Protein AF-A0A4E9F1B4-F1 (afdb_monomer_lite)

Radius of gyration: 25.96 Å; chains: 1; bounding box: 55×23×76 Å

InterPro domains:
  IPR008139 Saposin B type domain [PS50015] (26-108)
  IPR011001 Saposin-like [SSF47862] (27-106)

Sequence (108 aa):
MIISIKLNVILLSCLPLTALFVAERSTKMCQLCLLEMVGIIHILNDSKTTILVKIDEKCNKICGMDMELYRICVTTMSKIYLKIAGQMEKEFNPNIFCKKMHICPKYL

Secondary structure (DSSP, 8-state):
-HHHHHHHHHHHHHHHHHHHHHHHHHHHHHHHHHHHHHHHHHHHHHHHHHHHHHHHHHHHHHHTT-HHHHHHHHHHHHHHHHHHHHHHHHHT-HHHHHHHTTSS-TT-

Organism: Brugia malayi (NCBI:txid6279)

pLDDT: mean 89.45, std 9.35, range [53.94, 98.19]

Structure (mmCIF, N/CA/C/O backbone):
data_AF-A0A4E9F1B4-F1
#
_entry.id   AF-A0A4E9F1B4-F1
#
loop_
_atom_site.group_PDB
_atom_site.id
_atom_site.type_symbol
_atom_site.label_atom_id
_atom_site.label_alt_id
_atom_site.label_comp_id
_atom_site.label_asym_id
_atom_site.label_entity_id
_atom_site.label_seq_id
_atom_site.pdbx_PDB_ins_code
_atom_site.Cartn_x
_atom_site.Cartn_y
_atom_site.Cartn_z
_atom_site.occupancy
_atom_site.B_iso_or_equiv
_atom_site.auth_seq_id
_atom_site.auth_comp_id
_atom_site.auth_asym_id
_atom_site.auth_atom_id
_atom_site.pdbx_PDB_model_num
ATOM 1 N N . MET A 1 1 ? -32.015 -10.265 52.320 1.00 64.12 1 MET A N 1
ATOM 2 C CA . MET A 1 1 ? -32.618 -10.898 51.123 1.00 64.12 1 MET A CA 1
ATOM 3 C C . MET A 1 1 ? -33.250 -9.885 50.160 1.00 64.12 1 MET A C 1
ATOM 5 O O . MET A 1 1 ? -32.872 -9.876 48.999 1.00 64.12 1 MET A O 1
ATOM 9 N N . ILE A 1 2 ? -34.140 -8.988 50.611 1.00 73.38 2 ILE A N 1
ATOM 10 C CA . ILE A 1 2 ? -34.844 -8.017 49.736 1.00 73.38 2 ILE A CA 1
ATOM 11 C C . ILE A 1 2 ? -33.888 -7.080 48.969 1.00 73.38 2 ILE A C 1
ATOM 13 O O . ILE A 1 2 ? -34.101 -6.813 47.789 1.00 73.38 2 ILE A O 1
ATOM 17 N N . ILE A 1 3 ? -32.815 -6.606 49.613 1.00 74.44 3 ILE A N 1
ATOM 18 C CA . ILE A 1 3 ? -31.842 -5.684 48.997 1.00 74.44 3 ILE A CA 1
ATOM 19 C C . ILE A 1 3 ? -31.130 -6.341 47.804 1.00 74.44 3 ILE A C 1
ATOM 21 O O . ILE A 1 3 ? -31.031 -5.736 46.740 1.00 74.44 3 ILE A O 1
ATOM 25 N N . SER A 1 4 ? -30.707 -7.600 47.948 1.00 72.88 4 SER A N 1
ATOM 26 C CA . SER A 1 4 ? -30.035 -8.360 46.886 1.00 72.88 4 SER A CA 1
ATOM 27 C C . SER A 1 4 ? -30.931 -8.557 45.660 1.00 72.88 4 SER A C 1
ATOM 29 O O . SER A 1 4 ? -30.466 -8.422 44.535 1.00 72.88 4 SER A O 1
ATOM 31 N N . ILE A 1 5 ? -32.230 -8.807 45.866 1.00 75.00 5 ILE A N 1
ATOM 32 C CA . ILE A 1 5 ? -33.199 -8.954 44.769 1.00 75.00 5 ILE A CA 1
ATOM 33 C C . ILE A 1 5 ? -33.367 -7.626 44.020 1.00 75.00 5 ILE A C 1
ATOM 35 O O . ILE A 1 5 ? -33.314 -7.610 42.794 1.00 75.00 5 ILE A O 1
ATOM 39 N N . LYS A 1 6 ? -33.510 -6.502 44.738 1.00 75.00 6 LYS A N 1
ATOM 40 C CA . LYS A 1 6 ? -33.622 -5.172 44.112 1.00 75.00 6 LYS A CA 1
ATOM 41 C C . LYS A 1 6 ? -32.383 -4.818 43.288 1.00 75.00 6 LYS A C 1
ATOM 43 O O . LYS A 1 6 ? -32.526 -4.324 42.174 1.00 75.00 6 LYS A O 1
ATOM 48 N N . LEU A 1 7 ? -31.186 -5.106 43.803 1.00 73.94 7 LEU A N 1
ATOM 49 C CA . LEU A 1 7 ? -29.936 -4.864 43.081 1.00 73.94 7 LEU A CA 1
ATOM 50 C C . LEU A 1 7 ? -29.851 -5.708 41.800 1.00 73.94 7 LEU A C 1
ATOM 52 O O . LEU A 1 7 ? -29.508 -5.180 40.745 1.00 73.94 7 LEU A O 1
ATOM 56 N N . ASN A 1 8 ? -30.234 -6.986 41.876 1.00 76.44 8 ASN A N 1
ATOM 57 C CA . ASN A 1 8 ? -30.265 -7.874 40.715 1.00 76.44 8 ASN A CA 1
ATOM 58 C C . ASN A 1 8 ? -31.260 -7.399 39.651 1.00 76.44 8 ASN A C 1
ATOM 60 O O . ASN A 1 8 ? -30.923 -7.426 38.475 1.00 76.44 8 ASN A O 1
ATOM 64 N N . VAL A 1 9 ? -32.448 -6.922 40.040 1.00 76.75 9 VAL A N 1
ATOM 65 C CA . VAL A 1 9 ? -33.440 -6.369 39.098 1.00 76.75 9 VAL A CA 1
ATOM 66 C C . VAL A 1 9 ? -32.907 -5.115 38.402 1.00 76.75 9 VAL A C 1
ATOM 68 O O . VAL A 1 9 ? -33.052 -4.993 37.188 1.00 76.75 9 VAL A O 1
ATOM 71 N N . ILE A 1 10 ? -32.239 -4.215 39.133 1.00 76.38 10 ILE A N 1
ATOM 72 C CA . ILE A 1 10 ? -31.610 -3.022 38.545 1.00 76.38 10 ILE A CA 1
ATOM 73 C C . ILE A 1 10 ? -30.516 -3.434 37.552 1.00 76.38 10 ILE A C 1
ATOM 75 O O . ILE A 1 10 ? -30.538 -2.992 36.406 1.00 76.38 10 ILE A O 1
ATOM 79 N N . LEU A 1 11 ? -29.608 -4.333 37.942 1.00 73.75 11 LEU A N 1
ATOM 80 C CA . LEU A 1 11 ? -28.560 -4.859 37.057 1.00 73.75 11 LEU A CA 1
ATOM 81 C C . LEU A 1 11 ? -29.143 -5.503 35.790 1.00 73.75 11 LEU A C 1
ATOM 83 O O . LEU A 1 11 ? -28.681 -5.202 34.689 1.00 73.75 11 LEU A O 1
ATOM 87 N N . LEU A 1 12 ? -30.189 -6.326 35.931 1.00 73.81 12 LEU A N 1
ATOM 88 C CA . LEU A 1 12 ? -30.879 -6.960 34.804 1.00 73.81 12 LEU A CA 1
ATOM 89 C C . LEU A 1 12 ? -31.532 -5.928 33.878 1.00 73.81 12 LEU A C 1
ATOM 91 O O . LEU A 1 12 ? -31.486 -6.083 32.663 1.00 73.81 12 LEU A O 1
ATOM 95 N N . SER A 1 13 ? -32.109 -4.863 34.439 1.00 76.12 13 SER A N 1
ATOM 96 C CA . SER A 1 13 ? -32.717 -3.774 33.665 1.00 76.12 13 SER A CA 1
ATOM 97 C C . SER A 1 13 ? -31.690 -2.901 32.935 1.00 76.12 13 SER A C 1
ATOM 99 O O . SER A 1 13 ? -31.987 -2.347 31.880 1.00 76.12 13 SER A O 1
ATOM 101 N N . CYS A 1 14 ? -30.462 -2.815 33.455 1.00 75.31 14 CYS A N 1
ATOM 102 C CA . CYS A 1 14 ? -29.375 -2.055 32.841 1.00 75.31 14 CYS A CA 1
ATOM 103 C C . CYS A 1 14 ? -28.678 -2.810 31.698 1.00 75.31 14 CYS A C 1
ATOM 105 O O . CYS A 1 14 ? -28.109 -2.169 30.818 1.00 75.31 14 CYS A O 1
ATOM 107 N N . LEU A 1 15 ? -28.723 -4.146 31.679 1.00 75.56 15 LEU A N 1
ATOM 108 C CA . LEU A 1 15 ? -28.112 -4.986 30.635 1.00 75.56 15 LEU A CA 1
ATOM 109 C C . LEU A 1 15 ? -28.590 -4.648 29.202 1.00 75.56 15 LEU A C 1
ATOM 111 O O . LEU A 1 15 ? -27.746 -4.484 28.321 1.00 75.56 15 LEU A O 1
ATOM 115 N N . PRO A 1 16 ? -29.901 -4.488 28.933 1.00 78.44 16 PRO A N 1
ATOM 116 C CA . PRO A 1 16 ? -30.387 -4.056 27.622 1.00 78.44 16 PRO A CA 1
ATOM 117 C C . PRO A 1 16 ? -29.900 -2.659 27.228 1.00 78.44 16 PRO A C 1
ATOM 119 O O . PRO A 1 16 ? -29.568 -2.428 26.067 1.00 78.44 16 PRO A O 1
ATOM 122 N N . LEU A 1 17 ? -29.828 -1.732 28.191 1.00 74.44 17 LEU A N 1
ATOM 123 C CA . LEU A 1 17 ? -29.367 -0.366 27.945 1.00 74.44 17 LEU A CA 1
ATOM 124 C C . LEU A 1 17 ? -27.888 -0.354 27.559 1.00 74.44 17 LEU A C 1
ATOM 126 O O . LEU A 1 17 ? -27.524 0.250 26.554 1.00 74.44 17 LEU A O 1
ATOM 130 N N . THR A 1 18 ? -27.032 -1.054 28.309 1.00 75.12 18 THR A N 1
ATOM 131 C CA . THR A 1 18 ? -25.604 -1.138 27.976 1.00 75.12 18 THR A CA 1
ATOM 132 C C . THR A 1 18 ? -25.386 -1.821 26.629 1.00 75.12 18 THR A C 1
ATOM 134 O O . THR A 1 18 ? -24.571 -1.339 25.845 1.00 75.12 18 THR A O 1
ATOM 137 N N . ALA A 1 19 ? -26.150 -2.870 26.309 1.00 77.19 19 ALA A N 1
ATOM 138 C CA . ALA A 1 19 ? -26.110 -3.508 24.995 1.00 77.19 19 ALA A CA 1
ATOM 139 C C . ALA A 1 19 ? -26.496 -2.537 23.863 1.00 77.19 19 ALA A C 1
ATOM 141 O O . ALA A 1 19 ? -25.808 -2.492 22.842 1.00 77.19 19 ALA A O 1
ATOM 142 N N . LEU A 1 20 ? -27.535 -1.718 24.058 1.00 77.88 20 LEU A N 1
ATOM 143 C CA . LEU A 1 20 ? -27.959 -0.702 23.091 1.00 77.88 20 LEU A CA 1
ATOM 144 C C . LEU A 1 20 ? -26.875 0.365 22.872 1.00 77.88 20 LEU A C 1
ATOM 146 O O . LEU A 1 20 ? -26.519 0.648 21.730 1.00 77.88 20 LEU A O 1
ATOM 150 N N . PHE A 1 21 ? -26.291 0.902 23.949 1.00 77.81 21 PHE A N 1
ATOM 151 C CA . PHE A 1 21 ? -25.206 1.886 23.855 1.00 77.81 21 PHE A CA 1
ATOM 152 C C . PHE A 1 21 ? -23.953 1.313 23.182 1.00 77.81 21 PHE A C 1
ATOM 154 O O . PHE A 1 21 ? -23.304 1.995 22.386 1.00 77.81 21 PHE A O 1
ATOM 161 N N . VAL A 1 22 ? -23.606 0.054 23.469 1.00 79.81 22 VAL A N 1
ATOM 162 C CA . VAL A 1 22 ? -22.486 -0.638 22.814 1.00 79.81 22 VAL A CA 1
ATOM 163 C C . VAL A 1 22 ? -22.767 -0.827 21.321 1.00 79.81 22 VAL A C 1
ATOM 165 O O . VAL A 1 22 ? -21.879 -0.571 20.505 1.00 79.81 22 VAL A O 1
ATOM 168 N N . ALA A 1 23 ? -23.992 -1.208 20.946 1.00 81.38 23 ALA 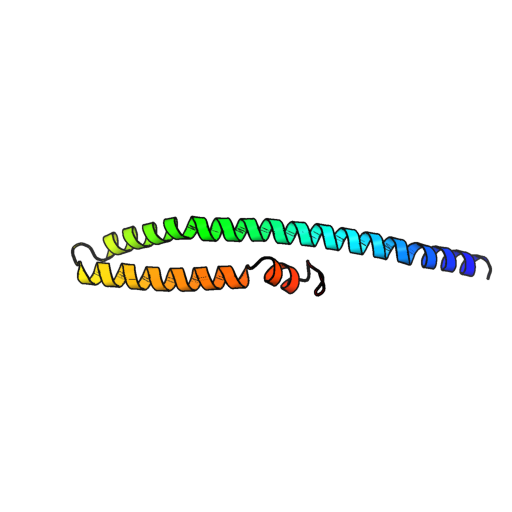A N 1
ATOM 169 C CA . ALA A 1 23 ? -24.394 -1.366 19.550 1.00 81.38 23 ALA A CA 1
ATOM 170 C C . ALA A 1 23 ? -24.385 -0.031 18.782 1.00 81.38 23 ALA A C 1
ATOM 172 O O . ALA A 1 23 ? -23.852 0.042 17.671 1.00 81.38 23 ALA A O 1
ATOM 173 N N . GLU A 1 24 ? -24.903 1.045 19.380 1.00 82.19 24 GLU A N 1
ATOM 174 C CA . GLU A 1 24 ? -24.888 2.385 18.784 1.00 82.19 24 GLU A CA 1
ATOM 175 C C . GLU A 1 24 ? -23.450 2.879 18.577 1.00 82.19 24 GLU A C 1
ATOM 177 O O . GLU A 1 24 ? -23.090 3.341 17.490 1.00 82.19 24 GLU A O 1
ATOM 182 N N . ARG A 1 25 ? -22.591 2.718 19.593 1.00 85.06 25 ARG A N 1
ATOM 183 C CA . ARG A 1 25 ? -21.170 3.067 19.498 1.00 85.06 25 ARG A CA 1
ATOM 184 C C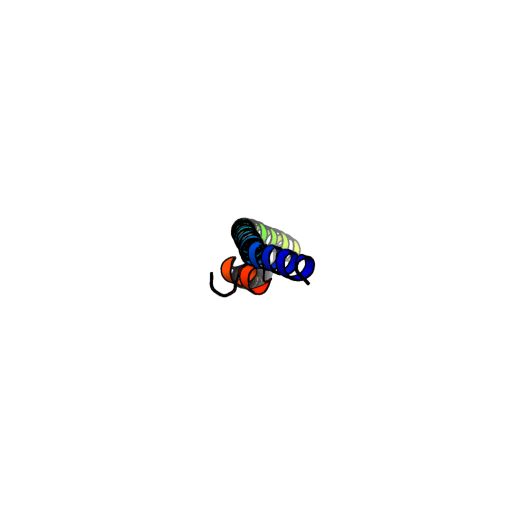 . ARG A 1 25 ? -20.467 2.262 18.408 1.00 85.06 2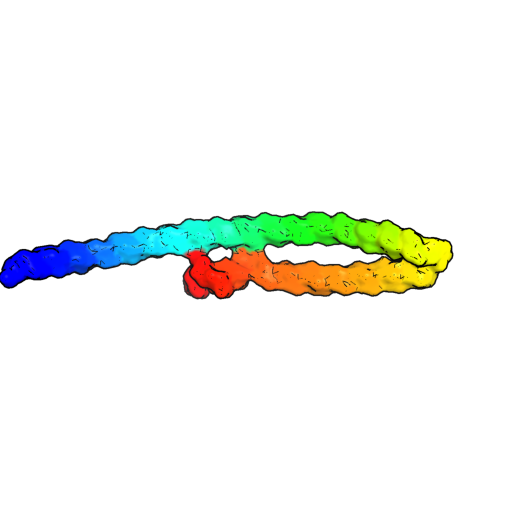5 ARG A C 1
ATOM 186 O O . ARG A 1 25 ? -19.730 2.845 17.617 1.00 85.06 25 ARG A O 1
ATOM 193 N N . SER A 1 26 ? -20.697 0.951 18.344 1.00 88.38 26 SER A N 1
ATOM 194 C CA . SER A 1 26 ? -20.120 0.088 17.307 1.00 88.38 26 SER A CA 1
ATOM 195 C C . SER A 1 26 ? -20.551 0.526 15.904 1.00 88.38 26 SER A C 1
ATOM 197 O O . SER A 1 26 ? -19.711 0.614 15.011 1.00 88.38 26 SER A O 1
ATOM 199 N N . THR A 1 27 ? -21.820 0.899 15.726 1.00 90.69 27 THR A N 1
ATOM 200 C CA . THR A 1 27 ? -22.349 1.381 14.441 1.00 90.69 27 THR A CA 1
ATOM 201 C C . THR A 1 27 ? -21.690 2.694 14.013 1.00 90.69 27 THR A C 1
ATOM 203 O O . THR A 1 27 ? -21.222 2.802 12.881 1.00 90.69 27 THR A O 1
ATOM 206 N N . LYS A 1 28 ? -21.572 3.672 14.923 1.00 93.31 28 LYS A N 1
ATOM 207 C CA . LYS A 1 28 ? -20.900 4.955 14.639 1.00 93.31 28 LYS A CA 1
ATOM 208 C C . LYS A 1 28 ? -19.421 4.768 14.294 1.00 93.31 28 LYS A C 1
ATOM 210 O O . LYS A 1 28 ? -18.934 5.359 13.336 1.00 93.31 28 LYS A O 1
ATOM 215 N N . MET A 1 29 ? -18.714 3.914 15.036 1.00 93.75 29 MET A N 1
ATOM 216 C CA . MET A 1 29 ? -17.307 3.602 14.753 1.00 93.75 29 MET A CA 1
ATOM 217 C C . MET A 1 29 ? -17.139 2.886 13.410 1.00 93.75 29 MET A C 1
ATOM 219 O O . MET A 1 29 ? -16.191 3.168 12.680 1.00 93.75 29 MET A O 1
ATOM 223 N N . CYS A 1 30 ? -18.067 1.992 13.061 1.00 95.69 30 CYS A N 1
ATOM 224 C CA . CYS A 1 30 ? -18.090 1.337 11.760 1.00 95.69 30 CYS A CA 1
ATOM 225 C C . CYS A 1 30 ? -18.274 2.351 10.623 1.00 95.69 30 CYS A C 1
ATOM 227 O O . CYS A 1 30 ? -17.482 2.355 9.685 1.00 95.69 30 CYS A O 1
ATOM 229 N N . GLN A 1 31 ? -19.250 3.258 10.733 1.00 95.19 31 GLN A N 1
ATOM 230 C CA . GLN A 1 31 ? -19.469 4.322 9.745 1.00 95.19 31 GLN A CA 1
ATOM 231 C C . GLN A 1 31 ? -18.239 5.217 9.574 1.00 95.19 31 GLN A C 1
ATOM 233 O O . GLN A 1 31 ? -17.840 5.488 8.443 1.00 95.19 31 GLN A O 1
ATOM 238 N N . LEU A 1 32 ? -17.612 5.627 10.682 1.00 96.00 32 LEU A N 1
ATOM 239 C CA . LEU A 1 32 ? -16.387 6.422 10.644 1.00 96.00 32 LEU A CA 1
ATOM 240 C C . LEU A 1 32 ? -15.262 5.670 9.924 1.00 96.00 32 LEU A C 1
ATOM 242 O O . LEU A 1 32 ? -14.639 6.222 9.028 1.00 96.00 32 LEU A O 1
ATOM 246 N N . CYS A 1 33 ? -15.046 4.394 10.253 1.00 96.62 33 CYS A N 1
ATOM 247 C CA . CYS A 1 33 ? -14.039 3.582 9.572 1.00 96.62 33 CYS A CA 1
ATOM 248 C C . CYS A 1 33 ? -14.296 3.495 8.065 1.00 96.62 33 CYS A C 1
ATOM 250 O O . CYS A 1 33 ? -13.377 3.689 7.272 1.00 96.62 33 CYS A O 1
ATOM 252 N N . LEU A 1 34 ? -15.541 3.230 7.660 1.00 95.62 34 LEU A N 1
ATOM 253 C CA . LEU A 1 34 ? -15.893 3.145 6.245 1.00 95.62 34 LEU A CA 1
ATOM 254 C C . LEU A 1 34 ? -15.599 4.464 5.520 1.00 95.62 34 LEU A C 1
ATOM 256 O O . LEU A 1 34 ? -15.011 4.437 4.442 1.00 95.62 34 LEU A O 1
ATOM 260 N N . LEU A 1 35 ? -15.958 5.600 6.125 1.00 95.81 35 LEU A N 1
ATOM 261 C CA . LEU A 1 35 ? -15.728 6.929 5.560 1.00 95.81 35 LEU A CA 1
ATOM 262 C C . LEU A 1 35 ? -14.233 7.236 5.392 1.00 95.81 35 LEU A C 1
ATOM 264 O O . LEU A 1 35 ? -13.804 7.621 4.305 1.00 95.81 35 LEU A O 1
ATOM 268 N N . GLU A 1 36 ? -13.433 7.015 6.436 1.00 96.00 36 GLU A N 1
ATOM 269 C CA . GLU A 1 36 ? -11.986 7.260 6.399 1.00 96.00 36 GLU A CA 1
ATOM 270 C C . GLU A 1 36 ? -11.288 6.375 5.355 1.00 96.00 36 GLU A C 1
ATOM 272 O O . GLU A 1 36 ? -10.446 6.841 4.585 1.00 96.00 36 GLU A O 1
ATOM 277 N N . MET A 1 37 ? -11.682 5.102 5.254 1.00 94.81 37 MET A N 1
ATOM 278 C CA . MET A 1 37 ? -11.109 4.179 4.271 1.00 94.81 37 MET A CA 1
ATOM 279 C C . MET A 1 37 ? -11.483 4.541 2.827 1.00 94.81 37 MET A C 1
ATOM 281 O O . MET A 1 37 ? -10.663 4.363 1.925 1.00 94.81 37 MET A O 1
ATOM 285 N N . VAL A 1 38 ? -12.682 5.087 2.589 1.00 93.56 38 VAL A N 1
ATOM 286 C CA . VAL A 1 38 ? -13.035 5.672 1.282 1.00 93.56 38 VAL A CA 1
ATOM 287 C C . VAL A 1 38 ? -12.094 6.834 0.952 1.00 93.56 38 VAL A C 1
ATOM 289 O O . VAL A 1 38 ? -11.558 6.883 -0.155 1.00 93.56 38 VAL A O 1
ATOM 292 N N . GLY A 1 39 ? -11.817 7.715 1.920 1.00 93.38 39 GLY A N 1
ATOM 293 C CA . GLY A 1 39 ? -10.833 8.791 1.773 1.00 93.38 39 GLY A CA 1
ATOM 294 C C . GLY A 1 39 ? -9.435 8.277 1.408 1.00 93.38 39 GLY A C 1
ATOM 295 O O . GLY A 1 39 ? -8.813 8.779 0.473 1.00 93.38 39 GLY A O 1
ATOM 296 N N . ILE A 1 40 ? -8.968 7.215 2.071 1.00 92.81 40 ILE A N 1
ATOM 297 C CA . ILE A 1 40 ? -7.676 6.574 1.772 1.00 92.81 40 ILE A CA 1
ATOM 298 C C . ILE A 1 40 ? -7.636 6.025 0.340 1.00 92.81 40 ILE A C 1
ATOM 300 O O . ILE A 1 40 ? -6.636 6.209 -0.355 1.00 92.81 40 ILE A O 1
ATOM 304 N N . ILE A 1 41 ? -8.709 5.388 -0.138 1.00 91.62 41 ILE A N 1
ATOM 305 C CA . ILE A 1 41 ? -8.781 4.893 -1.523 1.00 91.62 41 ILE A CA 1
ATOM 306 C C . ILE A 1 41 ? -8.719 6.042 -2.531 1.00 91.62 41 ILE A C 1
ATOM 308 O O . ILE A 1 41 ? -8.045 5.910 -3.554 1.00 91.62 41 ILE A O 1
ATOM 312 N N . HIS A 1 42 ? -9.390 7.162 -2.260 1.00 91.81 42 HIS A N 1
ATOM 313 C CA . HIS A 1 42 ? -9.292 8.345 -3.115 1.00 91.81 42 HIS A CA 1
ATOM 314 C C . HIS A 1 42 ? -7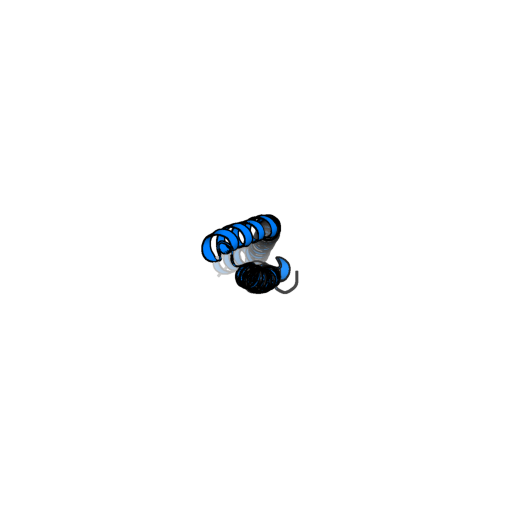.857 8.871 -3.177 1.00 91.81 42 HIS A C 1
ATOM 316 O O . HIS A 1 42 ? -7.324 9.025 -4.271 1.00 91.81 42 HIS A O 1
ATOM 322 N N . ILE A 1 43 ? -7.186 9.015 -2.030 1.00 91.69 43 ILE A N 1
ATOM 323 C CA . ILE A 1 43 ? -5.777 9.437 -1.970 1.00 91.69 43 ILE A CA 1
ATOM 324 C C . ILE A 1 43 ? -4.875 8.474 -2.752 1.00 91.69 43 ILE A C 1
ATOM 326 O O . ILE A 1 43 ? -3.998 8.912 -3.498 1.00 91.69 43 ILE A O 1
ATOM 330 N N . LEU A 1 44 ? -5.083 7.161 -2.615 1.00 91.62 44 LEU A N 1
ATOM 331 C CA . LEU A 1 44 ? -4.322 6.165 -3.370 1.00 91.62 44 LEU A CA 1
ATOM 332 C C . LEU A 1 44 ? -4.536 6.324 -4.874 1.00 91.62 44 LEU A C 1
ATOM 334 O O . LEU A 1 44 ? -3.558 6.300 -5.621 1.00 91.62 44 LEU A O 1
ATOM 338 N N . ASN A 1 45 ? -5.775 6.535 -5.314 1.00 90.62 45 ASN A N 1
ATOM 339 C CA . ASN A 1 45 ? -6.087 6.754 -6.722 1.00 90.62 45 ASN A CA 1
ATOM 340 C C . ASN A 1 45 ? -5.487 8.050 -7.268 1.00 90.62 45 ASN A C 1
ATOM 342 O O . ASN A 1 45 ? -4.837 8.011 -8.311 1.00 90.62 45 ASN A O 1
ATOM 346 N N . ASP A 1 46 ? -5.598 9.157 -6.539 1.00 91.31 46 ASP A N 1
ATOM 347 C CA . ASP A 1 46 ? -5.008 10.441 -6.931 1.00 91.31 46 ASP A CA 1
ATOM 348 C C . ASP A 1 46 ? -3.474 10.358 -6.986 1.00 91.31 46 ASP A C 1
ATOM 350 O O . ASP A 1 46 ? -2.816 10.929 -7.864 1.00 91.31 46 ASP A O 1
ATOM 354 N N . SER A 1 47 ? -2.881 9.563 -6.090 1.00 93.06 47 SER A N 1
ATOM 355 C CA . SER A 1 47 ? -1.438 9.334 -6.077 1.00 93.06 47 SER A CA 1
ATOM 356 C C . SER A 1 47 ? -0.941 8.566 -7.304 1.00 93.06 47 SER A C 1
ATOM 358 O O . SER A 1 47 ? 0.221 8.745 -7.673 1.00 93.06 47 SER A O 1
ATOM 360 N N . LYS A 1 48 ? -1.787 7.768 -7.983 1.00 94.50 48 LYS A N 1
ATOM 361 C CA . LYS A 1 48 ? -1.361 6.930 -9.118 1.00 94.50 48 LYS A CA 1
ATOM 362 C C . LYS A 1 48 ? -0.722 7.744 -10.224 1.00 94.50 48 LYS A C 1
ATOM 364 O O . LYS A 1 48 ? 0.412 7.463 -10.607 1.00 94.50 48 LYS A O 1
ATOM 369 N N . THR A 1 49 ? -1.405 8.783 -10.689 1.00 93.44 49 THR A N 1
ATOM 370 C CA . THR A 1 49 ? -0.884 9.659 -11.745 1.00 93.44 49 THR A CA 1
ATOM 371 C C . THR A 1 49 ? 0.405 10.344 -11.299 1.00 93.44 49 THR A C 1
ATOM 373 O O . THR A 1 49 ? 1.399 10.323 -12.019 1.00 93.44 49 THR A O 1
ATOM 376 N N . THR A 1 50 ? 0.431 10.869 -10.071 1.00 96.06 50 THR A N 1
ATOM 377 C CA . THR A 1 50 ? 1.609 11.557 -9.518 1.00 96.06 50 THR A CA 1
ATOM 378 C C . THR A 1 50 ? 2.830 10.639 -9.445 1.00 96.06 50 THR A C 1
ATOM 380 O O . THR A 1 50 ? 3.947 11.045 -9.764 1.00 96.06 50 THR A O 1
ATOM 383 N N . ILE A 1 51 ? 2.647 9.391 -9.015 1.00 96.81 51 ILE A N 1
ATOM 384 C CA . ILE A 1 51 ? 3.745 8.434 -8.880 1.00 96.81 51 ILE A CA 1
ATOM 385 C C . ILE A 1 51 ? 4.223 7.949 -10.249 1.00 96.81 51 ILE A C 1
ATOM 387 O O . ILE A 1 51 ? 5.430 7.809 -10.434 1.00 96.81 51 ILE A O 1
ATOM 391 N N . LEU A 1 52 ? 3.324 7.755 -11.218 1.00 97.00 52 LEU A N 1
ATOM 392 C CA . LEU A 1 52 ? 3.707 7.413 -12.591 1.00 97.00 52 LEU A CA 1
ATOM 393 C C . LEU A 1 52 ? 4.552 8.519 -13.242 1.00 97.00 52 LEU A C 1
ATOM 395 O O . LEU A 1 52 ? 5.570 8.211 -13.855 1.00 97.00 52 LEU A O 1
ATOM 399 N N . VAL A 1 53 ? 4.210 9.793 -13.024 1.00 97.00 53 VAL A N 1
ATOM 400 C CA . VAL A 1 53 ? 5.041 10.930 -13.466 1.00 97.00 53 VAL A CA 1
ATOM 401 C C . VAL A 1 53 ? 6.415 10.907 -12.788 1.00 97.00 53 VAL A C 1
ATOM 403 O O . VAL A 1 53 ? 7.440 11.020 -13.449 1.00 97.00 53 VAL A O 1
ATOM 406 N N . LYS A 1 54 ? 6.477 10.658 -11.474 1.00 97.69 54 LYS A N 1
ATOM 407 C CA . LYS A 1 54 ? 7.764 10.543 -10.762 1.00 97.69 54 LYS A CA 1
ATOM 408 C C . LYS A 1 54 ? 8.613 9.358 -11.230 1.00 97.69 54 LYS A C 1
ATOM 410 O O . LYS A 1 54 ? 9.838 9.407 -11.118 1.00 97.69 54 LYS A O 1
ATOM 415 N N . ILE A 1 55 ? 7.989 8.268 -11.679 1.00 98.00 55 ILE A N 1
ATOM 416 C CA . ILE A 1 55 ? 8.693 7.134 -12.291 1.00 98.00 55 ILE A CA 1
ATOM 417 C C . ILE A 1 55 ? 9.321 7.577 -13.610 1.00 98.00 55 ILE A C 1
ATOM 419 O O . ILE A 1 55 ? 10.504 7.314 -13.819 1.00 98.00 55 ILE A O 1
ATOM 423 N N . ASP A 1 56 ? 8.562 8.280 -14.447 1.00 97.12 56 ASP A N 1
ATOM 424 C CA . ASP A 1 56 ? 9.039 8.826 -15.716 1.00 97.12 56 ASP A CA 1
ATOM 425 C C . ASP A 1 56 ? 10.253 9.750 -15.533 1.00 97.12 56 ASP A C 1
ATOM 427 O O . ASP A 1 56 ? 11.327 9.479 -16.073 1.00 97.12 56 ASP A O 1
ATOM 431 N N . GLU A 1 57 ? 10.137 10.754 -14.658 1.00 97.38 57 GLU A N 1
ATOM 432 C CA . GLU A 1 57 ? 11.214 11.701 -14.339 1.00 97.38 57 GLU A CA 1
ATOM 433 C C . GLU A 1 57 ? 12.488 10.995 -13.850 1.00 97.38 57 GLU A C 1
ATOM 435 O O . GLU A 1 57 ? 13.607 11.334 -14.251 1.00 97.38 57 GLU A O 1
ATOM 440 N N . LYS A 1 58 ? 12.336 9.989 -12.977 1.00 97.62 58 LYS A N 1
ATOM 441 C CA . LYS A 1 58 ? 13.467 9.213 -12.450 1.00 97.62 58 LYS A CA 1
ATOM 442 C C . LYS A 1 58 ? 14.107 8.341 -13.520 1.00 97.62 58 LYS A C 1
ATOM 444 O O . LYS A 1 58 ? 15.333 8.289 -13.579 1.00 97.62 58 LYS A O 1
ATOM 449 N N . CYS A 1 59 ? 13.311 7.670 -14.348 1.00 97.88 59 CYS A N 1
ATOM 450 C CA . CYS A 1 59 ? 13.828 6.856 -15.442 1.00 97.88 59 CYS A CA 1
ATOM 451 C C . CYS A 1 59 ? 14.562 7.723 -16.468 1.00 97.88 59 CYS A C 1
ATOM 453 O O . CYS A 1 59 ? 15.678 7.385 -16.845 1.00 97.88 59 CYS A O 1
ATOM 455 N N . ASN A 1 60 ? 14.014 8.884 -16.833 1.00 96.44 60 ASN A N 1
ATOM 456 C CA . ASN A 1 60 ? 14.683 9.849 -17.705 1.00 96.44 60 ASN A CA 1
ATOM 457 C C . ASN A 1 60 ? 16.046 10.286 -17.129 1.00 96.44 60 ASN A C 1
ATOM 459 O O . ASN A 1 60 ? 17.066 10.252 -17.813 1.00 96.44 60 ASN A O 1
ATOM 463 N N . LYS A 1 61 ? 16.100 10.602 -15.826 1.00 96.56 61 LYS A N 1
ATOM 464 C CA . LYS A 1 61 ? 17.349 10.980 -15.143 1.00 96.56 61 LYS A CA 1
ATOM 465 C C . LYS A 1 61 ? 18.394 9.855 -15.100 1.00 96.56 61 LYS A C 1
ATOM 467 O O . LYS A 1 61 ? 19.583 10.143 -15.185 1.00 96.56 61 LYS A O 1
ATOM 472 N N . ILE A 1 62 ? 17.972 8.605 -14.903 1.00 95.62 62 ILE A N 1
ATOM 473 C CA . ILE A 1 62 ? 18.878 7.452 -14.749 1.00 95.62 62 ILE A CA 1
ATOM 474 C C . ILE A 1 62 ? 19.384 6.954 -16.106 1.00 95.62 62 ILE A C 1
ATOM 476 O O . ILE A 1 62 ? 20.550 6.588 -16.222 1.00 95.62 62 ILE A O 1
ATOM 480 N N . CYS A 1 63 ? 18.519 6.915 -17.118 1.00 96.06 63 CYS A N 1
ATOM 481 C CA . CYS A 1 63 ? 18.829 6.316 -18.417 1.00 96.06 63 CYS A CA 1
ATOM 482 C C . CYS A 1 63 ? 19.518 7.296 -19.381 1.00 96.06 63 CYS A C 1
ATOM 484 O O . CYS A 1 63 ? 20.188 6.865 -20.318 1.00 96.06 63 CYS A O 1
ATOM 486 N N . GLY A 1 64 ? 19.400 8.609 -19.151 1.00 90.12 64 GLY A N 1
ATOM 487 C CA . GLY A 1 64 ? 20.018 9.617 -20.010 1.00 90.12 64 GLY A CA 1
ATOM 488 C C . GLY A 1 64 ? 19.461 9.559 -21.435 1.00 90.12 64 GLY A C 1
ATOM 489 O O . GLY A 1 64 ? 18.253 9.620 -21.627 1.00 90.12 64 GLY A O 1
ATOM 490 N N . MET A 1 65 ? 20.340 9.443 -22.436 1.00 92.25 65 MET A N 1
ATOM 491 C CA . MET A 1 65 ? 19.949 9.366 -23.856 1.00 92.25 65 MET A CA 1
ATOM 492 C C . MET A 1 65 ? 19.638 7.937 -24.340 1.00 92.25 65 MET A C 1
ATOM 494 O O . MET A 1 65 ? 19.286 7.756 -25.506 1.00 92.25 65 MET A O 1
ATOM 498 N N . ASP A 1 66 ? 19.782 6.918 -23.486 1.00 96.44 66 ASP A N 1
ATOM 499 C CA . ASP A 1 66 ? 19.457 5.537 -23.847 1.00 96.44 66 ASP A CA 1
ATOM 500 C C . ASP A 1 66 ? 17.936 5.320 -23.818 1.00 96.44 66 ASP A C 1
ATOM 502 O O . ASP A 1 66 ? 17.323 5.064 -22.776 1.00 96.44 66 ASP A O 1
ATOM 506 N N . MET A 1 67 ? 17.324 5.431 -24.997 1.00 95.38 67 MET A N 1
ATOM 507 C CA . MET A 1 67 ? 15.880 5.299 -25.179 1.00 95.38 67 MET A CA 1
ATOM 508 C C . MET A 1 67 ? 15.364 3.880 -24.922 1.00 95.38 67 MET A C 1
ATOM 510 O O . MET A 1 67 ? 14.215 3.715 -24.498 1.00 95.38 67 MET A O 1
ATOM 514 N N . GLU A 1 68 ? 16.176 2.848 -25.170 1.00 96.94 68 GLU A N 1
ATOM 515 C CA . GLU A 1 68 ? 15.762 1.467 -24.925 1.00 96.94 68 GLU A CA 1
ATOM 516 C C . GLU A 1 68 ? 15.719 1.191 -23.422 1.00 96.94 68 GLU A C 1
ATOM 518 O O . GLU A 1 68 ? 14.704 0.702 -22.908 1.00 96.94 68 GLU A O 1
ATOM 523 N N . LEU A 1 69 ? 16.773 1.592 -22.708 1.00 96.94 69 LEU A N 1
ATOM 524 C CA . LEU A 1 69 ? 16.854 1.474 -21.258 1.00 96.94 69 LEU A CA 1
ATOM 525 C C . LEU A 1 69 ? 15.769 2.306 -20.564 1.00 96.94 69 LEU A C 1
ATOM 527 O O . LEU A 1 69 ? 15.097 1.801 -19.661 1.00 96.94 69 LEU A O 1
ATOM 531 N N . TYR A 1 70 ? 15.530 3.537 -21.027 1.00 98.06 70 TYR A N 1
ATOM 532 C CA . TYR A 1 70 ? 14.445 4.393 -20.538 1.00 98.06 70 TYR A CA 1
ATOM 533 C C . TYR A 1 70 ? 13.078 3.709 -20.674 1.00 98.06 70 TYR A C 1
ATOM 535 O O . TYR A 1 70 ? 12.336 3.598 -19.692 1.00 98.06 70 TYR A O 1
ATOM 543 N N . ARG A 1 71 ? 12.760 3.162 -21.856 1.00 97.75 71 ARG A N 1
ATOM 544 C CA . ARG A 1 71 ? 11.489 2.462 -22.101 1.00 97.75 71 ARG A CA 1
ATOM 545 C C . ARG A 1 71 ? 11.320 1.252 -21.180 1.00 97.75 71 ARG A C 1
ATOM 547 O O . ARG A 1 71 ? 10.230 1.043 -20.636 1.00 97.75 71 ARG A O 1
ATOM 554 N N . ILE A 1 72 ? 12.375 0.454 -20.997 1.00 98.06 72 ILE A N 1
ATOM 555 C CA . ILE A 1 72 ? 12.367 -0.705 -20.091 1.00 98.06 72 ILE A CA 1
ATOM 556 C C . ILE A 1 72 ? 12.148 -0.248 -18.645 1.00 98.06 72 ILE A C 1
ATOM 558 O O . ILE A 1 72 ? 11.316 -0.838 -17.949 1.00 98.06 72 ILE A O 1
ATOM 562 N N . CYS A 1 73 ? 12.831 0.816 -18.212 1.00 98.19 73 CYS A N 1
ATOM 563 C CA . CYS A 1 73 ? 12.701 1.390 -16.875 1.00 98.19 73 CYS A CA 1
ATOM 564 C C . CYS A 1 73 ? 11.260 1.825 -16.593 1.00 98.19 73 CYS A C 1
ATOM 566 O O . CYS A 1 73 ? 10.639 1.310 -15.658 1.00 98.19 73 CYS A O 1
ATOM 568 N N . VAL A 1 74 ? 10.691 2.699 -17.432 1.00 98.12 74 VAL A N 1
ATOM 569 C CA . VAL A 1 74 ? 9.336 3.235 -17.227 1.00 98.12 74 VAL A CA 1
ATOM 570 C C . VAL A 1 74 ? 8.307 2.111 -17.230 1.00 98.12 74 VAL A C 1
ATOM 572 O O . VAL A 1 74 ? 7.477 2.035 -16.323 1.00 98.12 74 VAL A O 1
ATOM 575 N N . THR A 1 75 ? 8.388 1.191 -18.195 1.00 98.12 75 THR A N 1
ATOM 576 C CA . THR A 1 75 ? 7.435 0.077 -18.315 1.00 98.12 75 THR A CA 1
ATOM 577 C C . THR A 1 75 ? 7.493 -0.844 -17.097 1.00 98.12 75 THR A C 1
ATOM 579 O O . THR A 1 75 ? 6.459 -1.202 -16.530 1.00 98.12 75 THR A O 1
ATOM 582 N N . THR A 1 76 ? 8.701 -1.218 -16.667 1.00 98.19 76 THR A N 1
ATOM 583 C CA . THR A 1 76 ? 8.900 -2.148 -15.548 1.00 98.19 76 THR A CA 1
ATOM 584 C C . THR A 1 76 ? 8.448 -1.522 -14.237 1.00 98.19 76 THR A C 1
ATOM 586 O O . THR A 1 76 ? 7.649 -2.116 -13.510 1.00 98.19 76 THR A O 1
ATOM 589 N N . MET A 1 77 ? 8.898 -0.298 -13.957 1.00 98.00 77 MET A N 1
ATOM 590 C CA . MET A 1 77 ? 8.582 0.396 -12.712 1.00 98.00 77 MET A CA 1
ATOM 591 C C . MET A 1 77 ? 7.098 0.743 -12.616 1.00 98.00 77 MET A C 1
ATOM 593 O O . MET A 1 77 ? 6.488 0.510 -11.572 1.00 98.00 77 MET A O 1
ATOM 597 N N . SER A 1 78 ? 6.484 1.205 -13.711 1.00 98.12 78 SER A N 1
ATOM 598 C CA . SER A 1 78 ? 5.042 1.478 -13.753 1.00 98.12 78 SER A CA 1
ATOM 599 C C . SER A 1 78 ? 4.227 0.210 -13.518 1.00 98.12 78 SER A C 1
ATOM 601 O O . SER A 1 78 ? 3.289 0.218 -12.725 1.00 98.12 78 SER A O 1
ATOM 603 N N . LYS A 1 79 ? 4.610 -0.917 -14.135 1.00 98.19 79 LYS A N 1
ATOM 604 C CA . LYS A 1 79 ? 3.935 -2.207 -13.929 1.00 98.19 79 LYS A CA 1
ATOM 605 C C . LYS A 1 79 ? 4.035 -2.687 -12.480 1.00 98.19 79 LYS A C 1
ATOM 607 O O . LYS A 1 79 ? 3.041 -3.162 -11.931 1.00 98.19 79 LYS A O 1
ATOM 612 N N . ILE A 1 80 ? 5.212 -2.570 -11.858 1.00 97.81 80 ILE A N 1
ATOM 613 C CA . ILE A 1 80 ? 5.412 -2.915 -10.442 1.00 97.81 80 ILE A CA 1
ATOM 614 C C . ILE A 1 80 ? 4.532 -2.029 -9.559 1.00 97.81 80 ILE A C 1
ATOM 616 O O . ILE A 1 80 ? 3.789 -2.547 -8.726 1.00 97.81 80 ILE A O 1
ATOM 620 N N . TYR A 1 81 ? 4.569 -0.714 -9.773 1.00 96.81 81 TYR A N 1
ATOM 621 C CA . TYR A 1 81 ? 3.778 0.234 -8.998 1.00 96.81 81 TYR A CA 1
ATOM 622 C C . TYR A 1 81 ? 2.276 -0.038 -9.117 1.00 96.81 81 TYR A C 1
ATOM 624 O O . TYR A 1 81 ? 1.599 -0.168 -8.101 1.00 96.81 81 TYR A O 1
ATOM 632 N N . LEU A 1 82 ? 1.756 -0.206 -10.335 1.00 96.25 82 LEU A N 1
ATOM 633 C CA . LEU A 1 82 ? 0.337 -0.489 -10.559 1.00 96.25 82 LEU A CA 1
ATOM 634 C C . LEU A 1 82 ? -0.099 -1.810 -9.917 1.00 96.25 82 LEU A C 1
ATOM 636 O O . LEU A 1 82 ? -1.211 -1.901 -9.398 1.00 96.25 82 LEU A O 1
ATOM 640 N N . LYS A 1 83 ? 0.778 -2.822 -9.889 1.00 96.75 83 LYS A N 1
ATOM 641 C CA . LYS A 1 83 ? 0.517 -4.073 -9.167 1.00 96.75 83 LYS A CA 1
ATOM 642 C C . LYS A 1 83 ? 0.399 -3.838 -7.657 1.00 96.75 83 LYS A C 1
ATOM 644 O O . LYS A 1 83 ? -0.536 -4.356 -7.053 1.00 96.75 83 LYS A O 1
ATOM 649 N N . ILE A 1 84 ? 1.310 -3.063 -7.066 1.00 95.19 84 ILE A N 1
ATOM 650 C CA . ILE A 1 84 ? 1.288 -2.718 -5.635 1.00 95.19 84 ILE A CA 1
ATOM 651 C C . ILE A 1 84 ? 0.041 -1.893 -5.303 1.00 95.19 84 ILE A C 1
ATOM 653 O O . ILE A 1 84 ? -0.685 -2.232 -4.373 1.00 95.19 84 ILE A O 1
ATOM 657 N N . ALA A 1 85 ? -0.255 -0.859 -6.094 1.00 93.75 85 ALA A N 1
ATOM 658 C CA . ALA A 1 85 ? -1.433 -0.019 -5.908 1.00 93.75 85 ALA A CA 1
ATOM 659 C C . ALA A 1 85 ? -2.724 -0.850 -5.970 1.00 93.75 85 ALA A C 1
ATOM 661 O O . ALA A 1 85 ? -3.557 -0.758 -5.074 1.00 93.75 85 ALA A O 1
ATOM 662 N N . GLY A 1 86 ? -2.853 -1.743 -6.957 1.00 92.56 86 GLY A N 1
ATOM 663 C CA . GLY A 1 86 ? -4.009 -2.634 -7.062 1.00 92.56 86 GLY A CA 1
ATOM 664 C C . GLY A 1 86 ? -4.124 -3.655 -5.920 1.00 92.56 86 GLY A C 1
ATOM 665 O O . GLY A 1 86 ? -5.228 -4.092 -5.599 1.00 92.56 86 GLY A O 1
ATOM 666 N N . GLN A 1 87 ? -3.013 -4.050 -5.287 1.00 92.75 87 GLN A N 1
ATOM 667 C CA . GLN A 1 87 ? -3.044 -4.860 -4.062 1.00 92.75 87 GLN A CA 1
ATOM 668 C C . GLN A 1 87 ? -3.532 -4.035 -2.867 1.00 92.75 87 GLN A C 1
ATOM 670 O O . GLN A 1 87 ? -4.436 -4.480 -2.162 1.00 92.75 87 GLN A O 1
ATOM 675 N N . MET A 1 88 ? -3.006 -2.820 -2.692 1.00 91.75 88 MET A N 1
ATOM 676 C CA . MET A 1 88 ? -3.434 -1.903 -1.631 1.00 91.75 88 MET A CA 1
ATOM 677 C C . MET A 1 88 ? -4.927 -1.583 -1.723 1.00 91.75 88 MET A C 1
ATOM 679 O O . MET A 1 88 ? -5.619 -1.641 -0.717 1.00 91.75 88 MET A O 1
ATOM 683 N N . GLU A 1 89 ? -5.462 -1.327 -2.917 1.00 90.44 89 GLU A N 1
ATOM 684 C CA . GLU A 1 89 ? -6.897 -1.064 -3.109 1.00 90.44 89 GLU A CA 1
ATOM 685 C C . GLU A 1 89 ? -7.791 -2.229 -2.675 1.00 90.44 89 GLU A C 1
ATOM 687 O O . GLU A 1 89 ? -8.888 -2.019 -2.156 1.00 90.44 89 GLU A O 1
ATOM 692 N N . LYS A 1 90 ? -7.329 -3.468 -2.867 1.00 88.81 90 LYS A N 1
ATOM 693 C CA . LYS A 1 90 ? -8.056 -4.659 -2.412 1.00 88.81 90 LYS A CA 1
ATOM 694 C C . LYS A 1 90 ? -7.987 -4.807 -0.897 1.00 88.81 90 LYS A C 1
ATOM 696 O O . LYS A 1 90 ? -9.008 -5.090 -0.274 1.00 88.81 90 LYS A O 1
ATOM 701 N N . GLU A 1 91 ? -6.807 -4.619 -0.310 1.00 88.75 91 GLU A N 1
ATOM 702 C CA . GLU A 1 91 ? -6.607 -4.722 1.140 1.00 88.75 91 GLU A CA 1
ATOM 703 C C . GLU A 1 91 ? -7.309 -3.602 1.915 1.00 88.75 91 GLU A C 1
ATOM 705 O O . GLU A 1 91 ? -7.820 -3.837 3.010 1.00 88.75 91 GLU A O 1
ATOM 710 N N . PHE A 1 92 ? -7.384 -2.411 1.322 1.00 91.19 92 PHE A N 1
ATOM 711 C CA . PHE A 1 92 ? -8.030 -1.228 1.883 1.00 91.19 92 PHE A CA 1
ATOM 712 C C . PHE A 1 92 ? -9.469 -1.034 1.429 1.00 91.19 92 PHE A C 1
ATOM 714 O O . PHE A 1 92 ? -10.063 -0.003 1.738 1.00 91.19 92 PHE A O 1
ATOM 721 N N . ASN A 1 93 ? -10.067 -2.028 0.765 1.00 91.31 93 ASN A N 1
ATOM 722 C CA . ASN A 1 93 ? -11.503 -2.022 0.535 1.00 91.31 93 ASN A CA 1
ATOM 723 C C . ASN A 1 93 ? -12.220 -1.774 1.882 1.00 91.31 93 ASN A C 1
ATOM 725 O O . ASN A 1 93 ? -12.023 -2.574 2.804 1.00 91.31 93 ASN A O 1
ATOM 729 N N . PRO A 1 94 ? -13.046 -0.720 2.027 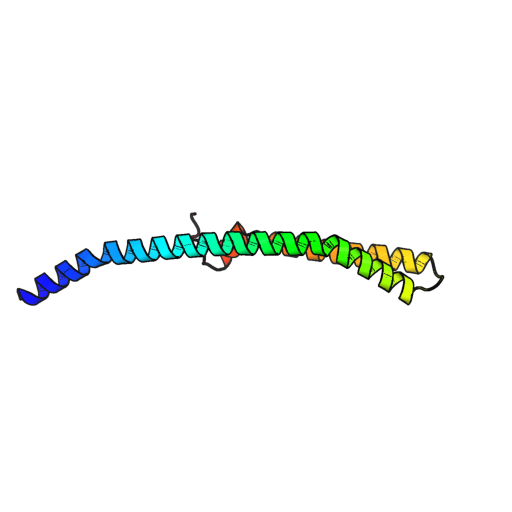1.00 93.12 94 PRO A N 1
ATOM 730 C CA . PRO A 1 94 ? -13.505 -0.259 3.337 1.00 93.12 94 PRO A CA 1
ATOM 731 C C . PRO A 1 94 ? -14.276 -1.342 4.088 1.00 93.12 94 PRO A C 1
ATOM 733 O O . PRO A 1 94 ? -14.055 -1.572 5.274 1.00 93.12 94 PRO A O 1
ATOM 736 N N . ASN A 1 95 ? -15.122 -2.082 3.369 1.00 91.69 95 ASN A N 1
ATOM 737 C CA . ASN A 1 95 ? -15.921 -3.159 3.941 1.00 91.69 95 ASN A CA 1
ATOM 738 C C . ASN A 1 95 ? -15.050 -4.316 4.435 1.00 91.69 95 ASN A C 1
ATOM 740 O O . ASN A 1 95 ? -15.301 -4.864 5.507 1.00 91.69 95 ASN A O 1
ATOM 744 N N . ILE A 1 96 ? -14.021 -4.687 3.668 1.00 92.06 96 ILE A N 1
ATOM 745 C CA . ILE A 1 96 ? -13.095 -5.760 4.045 1.00 92.06 96 ILE A CA 1
ATOM 746 C C . ILE A 1 96 ? -12.246 -5.310 5.234 1.00 92.06 96 ILE A C 1
ATOM 748 O O . ILE A 1 96 ? -12.171 -6.019 6.238 1.00 92.06 96 ILE A O 1
ATOM 752 N N . PHE A 1 97 ? -11.644 -4.124 5.146 1.00 94.06 97 PHE A N 1
ATOM 753 C CA . PHE A 1 97 ? -10.739 -3.594 6.157 1.00 94.06 97 PHE A CA 1
ATOM 754 C C . PHE A 1 97 ? -11.444 -3.380 7.500 1.00 94.06 97 PHE A C 1
ATOM 756 O O . PHE A 1 97 ? -11.019 -3.932 8.515 1.00 94.06 97 PHE A O 1
ATOM 763 N N . CYS A 1 98 ? -12.567 -2.658 7.520 1.00 95.00 98 CYS A N 1
ATOM 764 C CA . CYS A 1 98 ? -13.262 -2.323 8.763 1.00 95.00 98 CYS A CA 1
ATOM 765 C C . CYS A 1 98 ? -13.839 -3.557 9.475 1.00 95.00 98 CYS A C 1
ATOM 767 O O . CYS A 1 98 ? -13.866 -3.599 10.708 1.00 95.00 98 CYS A O 1
ATOM 769 N N . LYS A 1 99 ? -14.244 -4.593 8.724 1.00 93.56 99 LYS A N 1
ATOM 770 C CA . LYS A 1 99 ? -14.639 -5.896 9.291 1.00 93.56 99 LYS A CA 1
ATOM 771 C C . LYS A 1 99 ? -13.435 -6.692 9.797 1.00 93.56 99 LYS A C 1
ATOM 773 O O . LYS A 1 99 ? -13.502 -7.268 10.882 1.00 93.56 99 LYS A O 1
ATOM 778 N N . LYS A 1 100 ? -12.328 -6.713 9.044 1.00 93.19 100 LYS A N 1
ATOM 779 C CA . LYS A 1 100 ? -11.079 -7.397 9.424 1.00 93.19 100 LYS A CA 1
ATOM 780 C C . LYS A 1 100 ? -10.482 -6.824 10.711 1.00 93.19 100 LYS A C 1
ATOM 782 O O . LYS A 1 100 ? -10.002 -7.587 11.538 1.00 93.19 100 LYS A O 1
ATOM 787 N N . MET A 1 101 ? -10.569 -5.508 10.902 1.00 92.94 101 MET A N 1
ATOM 788 C CA . MET A 1 101 ? -10.113 -4.813 12.112 1.00 92.94 101 MET A CA 1
ATOM 789 C C . MET A 1 101 ? -11.111 -4.883 13.279 1.00 92.94 101 MET A C 1
ATOM 791 O O . MET A 1 101 ? -10.885 -4.254 14.308 1.00 92.94 101 MET A O 1
ATOM 795 N N . HIS A 1 102 ? -12.215 -5.626 13.134 1.00 91.81 102 HIS A N 1
ATOM 796 C CA . HIS A 1 102 ? -13.272 -5.766 14.144 1.00 91.81 102 HIS A CA 1
ATOM 797 C C . HIS A 1 102 ? -13.931 -4.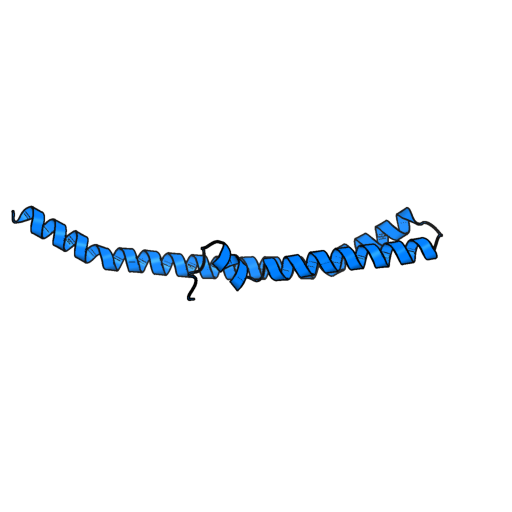445 14.576 1.00 91.81 102 HIS A C 1
ATOM 799 O O . HIS A 1 102 ? -14.542 -4.379 15.641 1.00 91.81 102 HIS A O 1
ATOM 805 N N . ILE A 1 103 ? -13.848 -3.403 13.743 1.00 93.06 103 ILE A N 1
ATOM 806 C CA . ILE A 1 103 ? -14.535 -2.128 13.980 1.00 93.06 103 ILE A CA 1
ATOM 807 C C . ILE A 1 103 ? -16.004 -2.266 13.575 1.00 93.06 103 ILE A C 1
ATOM 809 O O . ILE A 1 103 ? -16.907 -1.899 14.327 1.00 93.06 103 ILE A O 1
ATOM 813 N N . CYS A 1 104 ? -16.233 -2.844 12.395 1.00 93.12 104 CYS A N 1
ATOM 814 C CA . CYS A 1 104 ? -17.557 -3.223 11.935 1.00 93.12 104 CYS A CA 1
ATOM 815 C C . CYS A 1 104 ? -17.890 -4.657 12.374 1.00 93.12 104 CYS A C 1
ATOM 817 O O . CYS A 1 104 ? -17.086 -5.572 12.158 1.00 93.12 104 CYS A O 1
ATOM 819 N N . PRO A 1 105 ? -19.091 -4.888 12.927 1.00 85.81 105 PRO A N 1
ATOM 820 C CA . PRO A 1 105 ? -19.668 -6.216 13.070 1.00 85.81 105 PRO A CA 1
ATOM 821 C C . PRO A 1 105 ? -19.573 -7.043 11.781 1.00 85.81 105 PRO A C 1
ATOM 823 O O . PRO A 1 105 ? -19.761 -6.537 10.676 1.00 85.81 105 PRO A O 1
ATOM 826 N N . LYS A 1 106 ? -19.321 -8.351 11.921 1.00 76.94 106 LYS A N 1
ATOM 827 C CA . LYS A 1 106 ? -19.172 -9.272 10.776 1.00 76.94 106 LYS A CA 1
ATOM 828 C C . LYS A 1 106 ? -20.423 -9.336 9.886 1.00 76.94 106 LYS A C 1
ATOM 830 O O . LYS A 1 106 ? -20.295 -9.590 8.690 1.00 76.94 106 LYS A O 1
ATOM 835 N N . TYR A 1 107 ? -21.592 -9.101 10.481 1.00 67.00 107 TYR A N 1
ATOM 836 C CA . TYR A 1 107 ? -22.912 -9.293 9.875 1.00 67.00 107 TYR A CA 1
ATOM 837 C C . TYR A 1 107 ? -23.646 -7.988 9.522 1.00 67.00 107 TYR A C 1
ATOM 839 O O . TYR A 1 107 ? -24.845 -8.039 9.268 1.00 67.00 107 TYR A O 1
ATOM 847 N N . LEU A 1 108 ? -22.953 -6.842 9.528 1.00 53.94 108 LEU A N 1
ATOM 848 C CA . LEU A 1 108 ? -23.469 -5.597 8.939 1.00 53.94 108 LEU A CA 1
ATOM 849 C C . LEU A 1 108 ? -23.180 -5.524 7.440 1.00 53.94 108 LEU A C 1
ATOM 851 O O . LEU A 1 108 ? -22.111 -6.035 7.020 1.00 53.94 108 LEU A O 1
#

Foldseek 3Di:
DVVVVVVVVVVVVCVVVVVVVVVVQLVVLLVVLLVVLVVVLVVLVVVLVVVLVVQLVVLCVVCPPPPVSSVCSSVVVNVVSVVVSVVVCVCSNSLNVCVVVVSHDPVD